Protein AF-A0A2H9QI04-F1 (afdb_monomer)

Nearest PDB structures (foldseek):
  6qpf-assembly3_H  TM=2.480E-01  e=9.002E+00  Influenza A virus (A/duck/Fujian/01/2002(H5N1))

Radius of gyration: 17.77 Å; Cα contacts (8 Å, |Δi|>4): 56; chains: 1; bounding box: 27×26×56 Å

pLDDT: mean 84.8, std 11.34, range [51.91, 95.62]

Structure (mmCIF, N/CA/C/O backbone):
data_AF-A0A2H9QI04-F1
#
_entry.id   AF-A0A2H9QI04-F1
#
loop_
_atom_site.group_PDB
_atom_site.id
_atom_site.type_symbol
_atom_site.label_atom_id
_atom_site.label_alt_id
_atom_site.label_comp_id
_atom_site.label_asym_id
_atom_site.label_entity_id
_atom_site.label_seq_id
_atom_site.pdbx_PDB_ins_code
_atom_site.Cartn_x
_atom_site.Cartn_y
_atom_site.Cartn_z
_atom_site.occupancy
_atom_site.B_iso_or_equiv
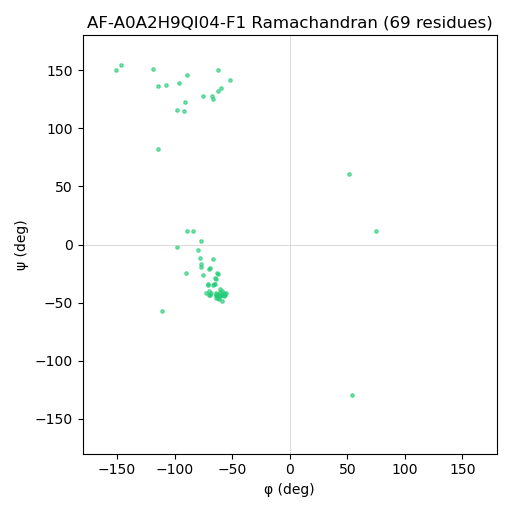_atom_site.auth_seq_id
_atom_site.auth_comp_id
_atom_site.auth_asym_id
_atom_site.auth_atom_id
_atom_site.pdbx_PDB_model_num
ATOM 1 N N . ALA A 1 1 ? -11.164 1.882 -0.226 1.00 59.00 1 ALA A N 1
ATOM 2 C CA . ALA A 1 1 ? -9.785 2.343 -0.505 1.00 59.00 1 ALA A CA 1
ATOM 3 C C . ALA A 1 1 ? -8.914 1.337 -1.285 1.00 59.00 1 ALA A C 1
ATOM 5 O O . ALA A 1 1 ? -8.229 1.746 -2.219 1.00 59.00 1 ALA A O 1
ATOM 6 N N . VAL A 1 2 ? -8.931 0.032 -0.973 1.00 63.00 2 VAL A N 1
ATOM 7 C CA . VAL A 1 2 ? -7.9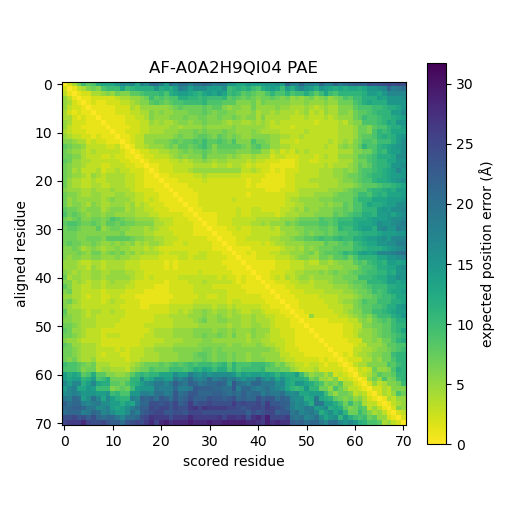96 -0.975 -1.549 1.00 63.00 2 VAL A CA 1
ATOM 8 C C . VAL A 1 2 ? -7.980 -1.077 -3.092 1.00 63.00 2 VAL A C 1
ATOM 10 O O . VAL A 1 2 ? -6.887 -1.109 -3.663 1.00 63.00 2 VAL A O 1
ATOM 13 N N . PRO A 1 3 ? -9.122 -1.063 -3.813 1.00 72.25 3 PRO A N 1
ATOM 14 C CA . PRO A 1 3 ? -9.106 -1.225 -5.272 1.00 72.25 3 PRO A CA 1
ATOM 15 C C . PRO A 1 3 ? -8.437 -0.054 -5.997 1.00 72.25 3 PRO A C 1
ATOM 17 O O . PRO A 1 3 ? -7.769 -0.239 -7.008 1.00 72.25 3 PRO A O 1
ATOM 20 N N . GLN A 1 4 ? -8.601 1.162 -5.473 1.00 78.19 4 GLN A N 1
ATOM 21 C CA . GLN A 1 4 ? -8.057 2.374 -6.086 1.00 78.19 4 GLN A CA 1
ATOM 22 C C . GLN A 1 4 ? -6.528 2.387 -6.012 1.00 78.19 4 GLN A C 1
ATOM 24 O O . GLN A 1 4 ? -5.870 2.695 -7.004 1.00 78.19 4 GLN A O 1
ATOM 29 N N . LEU A 1 5 ? -5.971 1.985 -4.867 1.00 78.25 5 LEU A N 1
ATOM 30 C CA . LEU A 1 5 ? -4.529 1.915 -4.664 1.00 78.25 5 LEU A CA 1
ATOM 31 C C . LEU A 1 5 ? -3.890 0.790 -5.494 1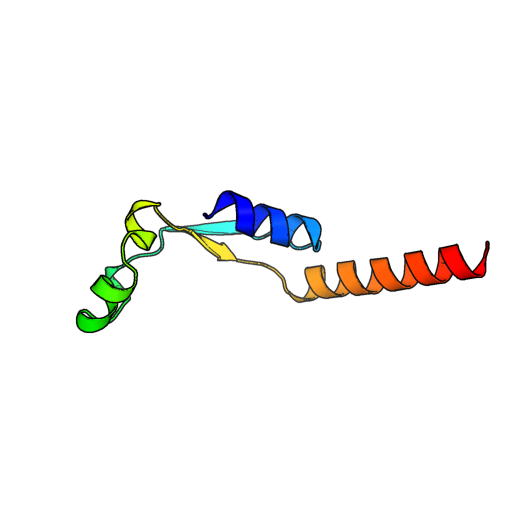.00 78.25 5 LEU A C 1
ATOM 33 O O . LEU A 1 5 ? -2.885 1.019 -6.161 1.00 78.25 5 LEU A O 1
ATOM 37 N N . LEU A 1 6 ? -4.509 -0.395 -5.536 1.00 80.94 6 LEU A N 1
ATOM 38 C CA . LEU A 1 6 ? -4.054 -1.489 -6.402 1.00 80.94 6 LEU A CA 1
ATOM 39 C C . LEU A 1 6 ? -4.049 -1.083 -7.879 1.00 80.94 6 LEU A C 1
ATOM 41 O O . LEU A 1 6 ? -3.085 -1.349 -8.591 1.00 80.94 6 LEU A O 1
ATOM 45 N N . ASN A 1 7 ? -5.094 -0.391 -8.335 1.00 83.62 7 ASN A N 1
ATOM 46 C CA . ASN A 1 7 ? -5.171 0.095 -9.711 1.00 83.62 7 ASN A CA 1
ATOM 47 C C . ASN A 1 7 ? -4.098 1.144 -10.027 1.00 83.62 7 ASN A C 1
ATOM 49 O O . ASN A 1 7 ? -3.614 1.190 -11.157 1.00 83.62 7 ASN A O 1
ATOM 53 N N . ALA A 1 8 ? -3.720 1.975 -9.054 1.00 85.25 8 ALA A N 1
ATOM 54 C CA . ALA A 1 8 ? -2.618 2.915 -9.220 1.00 85.25 8 ALA A CA 1
ATOM 55 C C . ALA A 1 8 ? -1.290 2.172 -9.432 1.00 85.25 8 ALA A C 1
ATOM 57 O O . ALA A 1 8 ? -0.580 2.478 -10.384 1.00 85.25 8 ALA A O 1
ATOM 58 N N . PHE A 1 9 ? -1.002 1.145 -8.628 1.00 86.50 9 PHE A N 1
ATOM 59 C CA . PHE A 1 9 ? 0.201 0.323 -8.794 1.00 86.50 9 PHE A CA 1
ATOM 60 C C . PHE A 1 9 ? 0.236 -0.428 -10.133 1.00 86.50 9 PHE A C 1
ATOM 62 O O . PHE A 1 9 ? 1.257 -0.380 -10.815 1.00 86.50 9 PHE A O 1
ATOM 69 N N . LYS A 1 10 ? -0.894 -1.002 -10.570 1.00 86.25 10 LYS A N 1
ATOM 70 C CA . LYS A 1 10 ? -1.028 -1.643 -11.896 1.00 86.25 10 LYS A CA 1
ATOM 71 C C . LYS A 1 10 ? -0.660 -0.711 -13.045 1.00 86.25 10 LYS A C 1
ATOM 73 O O . LYS A 1 10 ? 0.041 -1.101 -13.971 1.00 86.25 10 LYS A O 1
ATOM 78 N N . ARG A 1 11 ? -1.085 0.552 -12.974 1.00 85.25 11 ARG A N 1
ATOM 79 C CA . ARG A 1 11 ? -0.752 1.565 -13.992 1.00 85.25 11 ARG A CA 1
ATOM 80 C C . ARG A 1 11 ? 0.722 1.969 -13.989 1.00 85.25 11 ARG A C 1
ATOM 82 O O . ARG A 1 11 ? 1.190 2.486 -14.994 1.00 85.25 11 ARG A O 1
ATOM 89 N N . LEU A 1 12 ? 1.433 1.735 -12.888 1.00 84.62 12 LEU A N 1
ATOM 90 C CA . LEU A 1 12 ? 2.879 1.944 -12.769 1.00 84.62 12 LEU A CA 1
ATOM 91 C C . LEU A 1 12 ? 3.683 0.692 -13.167 1.00 84.62 12 LEU A C 1
ATOM 93 O O . LEU A 1 12 ? 4.870 0.618 -12.868 1.00 84.62 12 LEU A O 1
ATOM 97 N N . GLY A 1 13 ? 3.044 -0.308 -13.783 1.00 85.12 13 GLY A N 1
ATOM 98 C CA . GLY A 1 13 ? 3.700 -1.553 -14.192 1.00 85.12 13 GLY A CA 1
ATOM 99 C C . GLY A 1 13 ? 4.009 -2.514 -13.044 1.00 85.12 13 GLY A C 1
ATOM 100 O O . GLY A 1 13 ? 4.726 -3.490 -13.238 1.00 85.12 13 GLY A O 1
ATOM 101 N N . MET A 1 14 ? 3.467 -2.266 -11.849 1.00 88.81 14 MET A N 1
ATOM 102 C CA . MET A 1 14 ? 3.545 -3.201 -10.729 1.00 88.81 14 MET A CA 1
ATOM 103 C C . MET A 1 14 ? 2.274 -4.039 -10.661 1.00 88.81 14 MET A C 1
ATOM 105 O O . MET A 1 14 ? 1.176 -3.502 -10.734 1.00 88.81 14 MET A O 1
ATOM 109 N N . GLU A 1 15 ? 2.395 -5.335 -10.389 1.00 87.44 15 GLU A N 1
ATOM 110 C CA . GLU A 1 15 ? 1.243 -6.213 -10.150 1.00 87.44 15 GLU A CA 1
ATOM 111 C C . GLU A 1 15 ? 1.249 -6.721 -8.699 1.00 87.44 15 GLU A C 1
ATOM 113 O O . GLU A 1 15 ? 1.726 -7.827 -8.436 1.00 87.44 15 GLU A O 1
ATOM 118 N N . PRO A 1 16 ? 0.754 -5.929 -7.719 1.00 88.19 16 PRO A N 1
ATOM 119 C CA . PRO A 1 16 ? 0.684 -6.390 -6.344 1.00 88.19 16 PRO A CA 1
ATOM 120 C C . PRO A 1 16 ? -0.312 -7.544 -6.199 1.00 88.19 16 PRO A C 1
ATOM 122 O O . PRO A 1 16 ? -1.495 -7.409 -6.523 1.00 88.19 16 PRO A O 1
ATOM 125 N N . ALA A 1 17 ? 0.154 -8.662 -5.655 1.00 89.88 17 ALA A N 1
ATOM 126 C CA . ALA A 1 17 ? -0.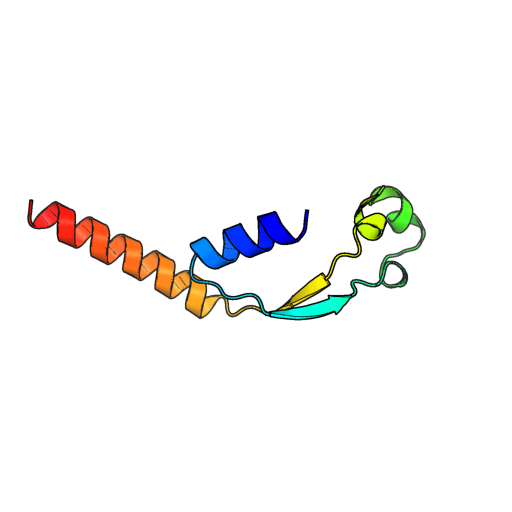644 -9.834 -5.339 1.00 89.88 17 ALA A CA 1
ATOM 127 C C . ALA A 1 17 ? -1.172 -9.743 -3.894 1.00 89.88 17 ALA A C 1
ATOM 129 O O . ALA A 1 17 ? -0.369 -9.630 -2.962 1.00 89.88 17 ALA A O 1
ATOM 130 N N . PRO A 1 18 ? -2.496 -9.794 -3.661 1.00 90.56 18 PRO A N 1
ATOM 131 C CA . PRO A 1 18 ? -3.050 -9.891 -2.313 1.00 90.56 18 PRO A CA 1
ATOM 132 C C . PRO A 1 18 ? -2.602 -11.189 -1.633 1.00 90.56 18 PRO A C 1
ATOM 134 O O . PRO A 1 18 ? -2.714 -12.263 -2.217 1.00 90.56 18 PRO A O 1
ATOM 137 N N . MET A 1 19 ? -2.129 -11.092 -0.392 1.00 93.69 19 MET A N 1
ATOM 138 C CA . MET A 1 19 ? -1.590 -12.225 0.367 1.00 93.69 19 MET A CA 1
ATOM 139 C C . MET A 1 19 ? -2.500 -12.612 1.531 1.00 93.69 19 MET A C 1
ATOM 141 O O . MET A 1 19 ? -2.930 -13.755 1.643 1.00 93.69 19 MET A O 1
ATOM 145 N N . VAL A 1 20 ? -2.785 -11.662 2.423 1.00 95.38 20 VAL A N 1
ATOM 146 C CA . VAL A 1 20 ? -3.498 -11.931 3.679 1.00 95.38 20 VAL A CA 1
ATOM 147 C C . VAL A 1 20 ? -4.280 -10.705 4.129 1.00 95.38 20 VAL A C 1
ATOM 149 O O . VAL A 1 20 ? -3.873 -9.578 3.856 1.00 95.38 20 VAL A O 1
ATOM 152 N N . ALA A 1 21 ? -5.395 -10.910 4.831 1.00 94.75 21 ALA A N 1
ATOM 153 C CA . ALA A 1 21 ? -6.109 -9.818 5.482 1.00 94.75 21 ALA A CA 1
ATOM 154 C C . ALA A 1 21 ? -5.197 -9.119 6.503 1.00 94.75 21 ALA A C 1
ATOM 156 O O . ALA A 1 21 ? -4.498 -9.770 7.286 1.00 94.75 21 ALA A O 1
ATOM 157 N N . ALA A 1 22 ? -5.191 -7.790 6.497 1.00 93.94 22 ALA A N 1
ATOM 158 C CA . ALA A 1 22 ? -4.479 -7.022 7.502 1.00 93.94 22 ALA A CA 1
ATOM 159 C C .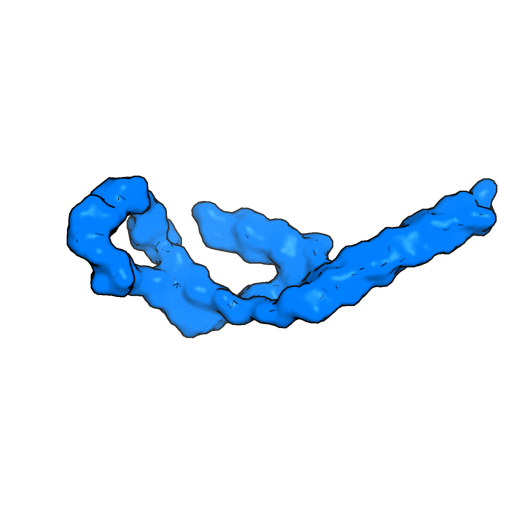 ALA A 1 22 ? -5.169 -7.212 8.860 1.00 93.94 22 ALA A C 1
ATOM 161 O O . ALA A 1 22 ? -6.379 -7.033 8.990 1.00 93.94 22 ALA A O 1
ATOM 162 N N . ASN A 1 23 ? -4.389 -7.596 9.869 1.00 93.94 23 ASN A N 1
ATOM 163 C CA . ASN A 1 23 ? -4.894 -7.885 11.205 1.00 93.94 23 ASN A CA 1
ATOM 164 C C . ASN A 1 23 ? -4.692 -6.663 12.126 1.00 93.94 23 ASN A C 1
ATOM 166 O O . ASN A 1 23 ? -3.531 -6.339 12.404 1.00 93.94 23 ASN A O 1
ATOM 170 N N . PRO A 1 24 ? -5.768 -6.021 12.630 1.00 93.56 24 PRO A N 1
ATOM 171 C CA . PRO A 1 24 ? -5.666 -4.865 13.525 1.00 93.56 24 PRO A CA 1
ATOM 172 C C . PRO A 1 24 ? -4.963 -5.194 14.844 1.00 93.56 24 PRO A C 1
ATOM 174 O O . PRO A 1 24 ? -4.320 -4.326 15.428 1.00 93.56 24 PRO A O 1
ATOM 177 N N . GLU A 1 25 ? -4.984 -6.459 15.273 1.00 94.81 25 GLU A N 1
ATOM 178 C CA . GLU A 1 25 ? -4.305 -6.906 16.491 1.00 94.81 25 GLU A CA 1
ATOM 179 C C . GLU A 1 25 ? -2.774 -6.825 16.395 1.00 94.81 25 GLU A C 1
ATOM 181 O O . GLU A 1 25 ? -2.085 -6.924 17.406 1.00 94.81 25 GLU A O 1
ATOM 186 N N . ARG A 1 26 ? -2.222 -6.618 15.189 1.00 94.06 26 ARG A N 1
ATOM 187 C CA . ARG A 1 26 ? -0.784 -6.384 14.986 1.00 94.06 26 ARG A CA 1
ATOM 188 C C . ARG A 1 26 ? -0.349 -4.960 15.333 1.00 94.06 26 ARG A C 1
ATOM 190 O O . ARG A 1 26 ? 0.853 -4.706 15.374 1.00 94.06 26 ARG A O 1
ATOM 197 N N . LEU A 1 27 ? -1.293 -4.044 15.547 1.00 93.44 27 LEU A N 1
ATOM 198 C CA . LEU A 1 27 ? -1.011 -2.693 16.020 1.00 93.44 27 LEU A CA 1
ATOM 199 C C . LEU A 1 27 ? -1.006 -2.647 17.557 1.00 93.44 27 LEU A C 1
ATOM 201 O O . LEU A 1 27 ? -1.832 -3.327 18.182 1.00 93.44 27 LEU A O 1
ATOM 205 N N . PRO A 1 28 ? -0.144 -1.805 18.163 1.00 95.62 28 PRO A N 1
ATOM 206 C CA . PRO A 1 28 ? -0.267 -1.440 19.572 1.00 95.62 28 PRO A CA 1
ATOM 207 C C . PRO A 1 28 ? -1.683 -0.945 19.890 1.00 95.62 28 PRO A C 1
ATOM 209 O O . PRO A 1 28 ? -2.306 -0.272 19.067 1.00 95.62 28 PRO A O 1
ATOM 212 N N . GLU A 1 29 ? -2.210 -1.304 21.060 1.00 92.50 29 GLU A N 1
ATOM 213 C CA . GLU A 1 29 ? -3.618 -1.069 21.408 1.00 92.50 29 GLU A CA 1
ATOM 214 C C . GLU A 1 29 ? -3.997 0.419 21.407 1.00 92.50 29 GLU A C 1
ATOM 216 O O . GLU A 1 29 ? -5.046 0.787 20.877 1.00 92.50 29 GLU A O 1
ATOM 221 N N . ASP A 1 30 ? -3.094 1.283 21.875 1.00 93.31 30 ASP A N 1
ATOM 222 C CA . ASP A 1 30 ? -3.224 2.745 21.854 1.00 93.31 30 ASP A CA 1
ATOM 223 C C . ASP A 1 30 ? -3.297 3.329 20.433 1.00 93.31 30 ASP A C 1
ATOM 225 O O . ASP A 1 30 ? -3.863 4.400 20.223 1.00 93.31 30 ASP A O 1
ATOM 229 N N . GLN A 1 31 ? -2.762 2.615 19.440 1.00 93.38 31 GLN A N 1
ATOM 230 C CA . GLN A 1 31 ? -2.723 3.059 18.050 1.00 93.38 31 GLN A CA 1
ATOM 231 C C . GLN A 1 31 ? -3.955 2.621 17.260 1.00 93.38 31 GLN A C 1
ATOM 233 O O . GLN A 1 31 ? -4.295 3.269 16.275 1.00 93.38 31 GLN A O 1
ATOM 238 N N . ARG A 1 32 ? -4.657 1.552 17.661 1.00 91.75 32 ARG A N 1
ATOM 239 C CA . ARG A 1 32 ? -5.774 0.983 16.878 1.00 91.75 32 ARG A CA 1
ATOM 240 C C . ARG A 1 32 ? -6.877 2.004 16.603 1.00 91.75 32 ARG A C 1
ATOM 242 O O . ARG A 1 32 ? -7.352 2.096 15.475 1.00 91.75 32 ARG A O 1
ATOM 249 N N . ALA A 1 33 ? -7.229 2.812 17.603 1.00 89.69 33 ALA A N 1
ATOM 250 C CA . ALA A 1 33 ? -8.264 3.838 17.475 1.00 89.69 33 ALA A CA 1
ATOM 251 C C . ALA A 1 33 ? -7.895 4.957 16.480 1.00 89.69 33 ALA A C 1
ATOM 253 O O . ALA A 1 33 ? -8.779 5.529 15.845 1.00 89.69 33 ALA A O 1
ATOM 254 N N . LEU A 1 34 ? -6.600 5.247 16.294 1.00 94.56 34 LEU A N 1
ATOM 255 C CA . LEU A 1 34 ? -6.131 6.302 15.384 1.00 94.56 34 LEU A CA 1
ATOM 256 C C . LEU A 1 34 ? -6.343 5.957 13.908 1.00 94.56 34 LEU A C 1
ATOM 258 O O . LEU A 1 34 ? -6.387 6.848 13.064 1.00 94.56 34 LEU A O 1
ATOM 262 N N . TRP A 1 35 ? -6.497 4.672 13.594 1.00 92.19 35 TRP A N 1
ATOM 263 C CA . TRP A 1 35 ? -6.764 4.209 12.235 1.00 92.19 35 TRP A CA 1
ATOM 264 C C . TRP A 1 35 ? -8.240 4.371 11.835 1.00 92.19 35 TRP A C 1
ATOM 266 O O . TRP A 1 35 ? -8.581 4.141 10.674 1.00 92.19 35 TRP A O 1
ATOM 276 N N . GLY A 1 36 ? -9.113 4.797 12.758 1.00 91.19 36 GLY A N 1
ATOM 277 C CA . GLY A 1 36 ? -10.525 5.065 12.486 1.00 91.19 36 GLY A CA 1
ATOM 278 C C . GLY A 1 36 ? -11.224 3.865 11.844 1.00 91.19 36 GLY A C 1
ATOM 279 O O . GLY A 1 36 ? -11.084 2.736 12.305 1.00 91.19 36 GLY A O 1
ATOM 280 N N . SER A 1 37 ? -11.932 4.103 10.738 1.00 91.06 37 SER A N 1
ATOM 281 C CA . SER A 1 37 ? -12.656 3.070 9.984 1.00 91.06 37 SER A CA 1
ATOM 282 C C . SER A 1 37 ? -11.789 2.289 8.986 1.00 91.06 37 SER A C 1
ATOM 284 O O . SER A 1 37 ? -12.317 1.578 8.133 1.00 91.06 37 SER A O 1
ATOM 286 N N . TYR A 1 38 ? -10.457 2.418 9.028 1.00 90.69 38 TYR A N 1
ATOM 287 C CA . TYR A 1 38 ? -9.575 1.771 8.049 1.00 90.69 38 TYR A CA 1
ATOM 288 C C . TYR A 1 38 ? -9.749 0.246 8.009 1.00 90.69 38 TYR A C 1
ATOM 290 O O . TYR A 1 38 ? -9.821 -0.343 6.930 1.00 90.69 38 TYR A O 1
ATOM 298 N N . TYR A 1 39 ? -9.845 -0.402 9.175 1.00 91.94 39 TYR A N 1
ATOM 299 C CA . TYR A 1 39 ? -10.016 -1.856 9.255 1.00 91.94 39 TYR A CA 1
ATOM 300 C C . TYR A 1 39 ? -11.448 -2.324 8.953 1.00 91.94 39 TYR A C 1
ATOM 302 O O . TYR A 1 39 ? -11.625 -3.489 8.590 1.00 91.94 39 TYR A O 1
ATOM 310 N N . ASP A 1 40 ? -12.444 -1.430 8.989 1.00 92.19 40 ASP A N 1
ATOM 311 C CA . ASP A 1 40 ? -13.822 -1.744 8.582 1.00 92.19 40 ASP A CA 1
ATOM 312 C C . ASP A 1 40 ? -13.891 -2.096 7.087 1.00 92.19 40 ASP A C 1
ATOM 314 O O . ASP A 1 40 ? -14.699 -2.927 6.665 1.00 92.19 40 ASP A O 1
ATOM 318 N N . GLU A 1 41 ? -12.986 -1.528 6.280 1.00 90.56 41 GLU A N 1
ATOM 319 C CA . GLU A 1 41 ? -12.871 -1.808 4.846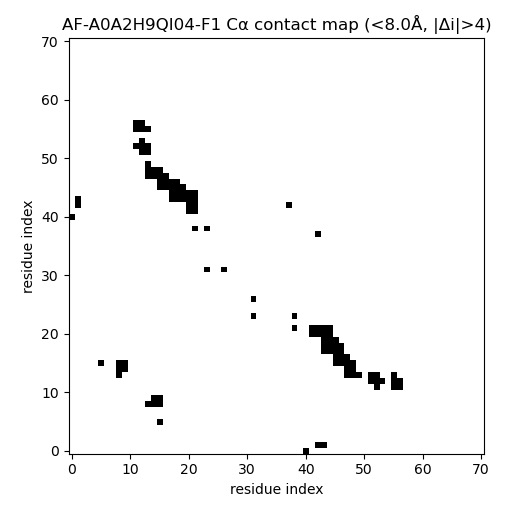 1.00 90.56 41 GLU A CA 1
ATOM 320 C C . GLU A 1 41 ? -12.176 -3.141 4.515 1.00 90.56 41 GLU A C 1
ATOM 322 O O . GLU A 1 41 ? -11.980 -3.450 3.338 1.00 90.56 41 GLU A O 1
ATOM 327 N N . ARG A 1 42 ? -11.805 -3.943 5.524 1.00 91.12 42 ARG A N 1
ATOM 328 C CA . ARG A 1 42 ? -11.112 -5.237 5.365 1.00 91.12 42 ARG A CA 1
ATOM 329 C C . ARG A 1 42 ? -9.859 -5.131 4.474 1.00 91.12 42 ARG A C 1
ATOM 331 O O . ARG A 1 42 ? -9.789 -5.768 3.418 1.00 91.12 42 ARG A O 1
ATOM 338 N N . PRO A 1 43 ? -8.865 -4.316 4.872 1.00 92.50 43 PRO A N 1
ATOM 339 C CA . PRO A 1 43 ? -7.660 -4.112 4.082 1.00 92.50 43 PRO A CA 1
ATOM 340 C C . PRO A 1 43 ? -6.858 -5.409 3.912 1.00 92.50 43 PRO A C 1
ATOM 342 O O . PRO A 1 43 ? -6.861 -6.284 4.777 1.00 92.50 43 PRO A O 1
ATOM 345 N N . MET A 1 44 ? -6.141 -5.517 2.793 1.00 93.00 44 MET A N 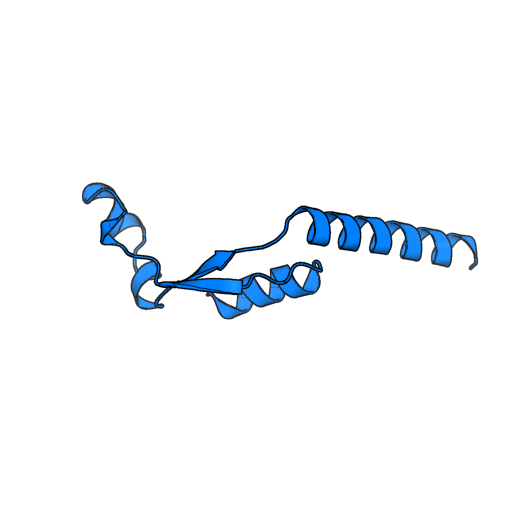1
ATOM 346 C CA . MET A 1 44 ? -5.302 -6.670 2.453 1.00 93.00 44 MET A CA 1
ATOM 347 C C . MET A 1 44 ? -3.828 -6.268 2.423 1.00 93.00 44 MET A C 1
ATOM 349 O O . MET A 1 44 ? -3.462 -5.254 1.829 1.00 93.00 44 MET A O 1
ATOM 353 N N . VAL A 1 45 ? -2.971 -7.102 3.004 1.00 92.19 45 VAL A N 1
ATOM 354 C CA . VAL A 1 45 ? -1.523 -7.059 2.791 1.00 92.19 45 VAL A CA 1
ATOM 355 C C . VAL A 1 45 ? -1.238 -7.643 1.414 1.00 92.19 45 VAL A C 1
ATOM 357 O O . VAL A 1 45 ? -1.685 -8.749 1.104 1.00 92.19 45 VAL A O 1
ATOM 360 N N . CYS A 1 46 ? -0.497 -6.903 0.596 1.00 91.38 46 CYS A N 1
ATOM 361 C CA . CYS A 1 46 ? -0.141 -7.292 -0.764 1.00 91.38 46 CYS A CA 1
ATOM 362 C C . CYS A 1 46 ? 1.383 -7.400 -0.905 1.00 91.38 46 CYS A C 1
ATOM 364 O O . CYS A 1 46 ? 2.122 -6.700 -0.214 1.00 91.38 46 CYS A O 1
ATOM 366 N N . LEU A 1 47 ? 1.839 -8.261 -1.810 1.00 92.38 47 LEU A N 1
ATOM 367 C CA . LEU A 1 47 ? 3.236 -8.418 -2.211 1.00 92.38 47 LEU A CA 1
ATOM 368 C C . LEU A 1 47 ? 3.415 -7.843 -3.616 1.00 92.38 47 LEU A C 1
ATOM 370 O O . LEU A 1 47 ? 2.586 -8.115 -4.474 1.00 92.38 47 LEU A O 1
ATOM 374 N N . GLY A 1 48 ? 4.489 -7.105 -3.879 1.00 89.94 48 GLY A N 1
ATOM 375 C CA . GLY A 1 48 ? 4.809 -6.615 -5.220 1.00 89.94 48 GLY A CA 1
ATOM 376 C C . GLY A 1 48 ? 6.314 -6.549 -5.450 1.00 89.94 48 GLY A C 1
ATOM 377 O O . GLY A 1 48 ? 7.079 -6.421 -4.494 1.00 89.94 48 GLY A O 1
ATOM 378 N N . ASP A 1 49 ? 6.720 -6.640 -6.716 1.00 90.88 49 ASP A N 1
ATOM 379 C CA . ASP A 1 49 ? 8.109 -6.468 -7.140 1.00 90.88 49 ASP A CA 1
ATOM 380 C C . ASP A 1 49 ? 8.368 -5.003 -7.520 1.00 90.88 49 ASP A C 1
ATOM 382 O O . ASP A 1 49 ? 7.798 -4.472 -8.476 1.00 90.88 49 ASP A O 1
ATOM 386 N N . ILE A 1 50 ? 9.233 -4.348 -6.747 1.00 90.38 50 ILE A N 1
ATOM 387 C CA . ILE A 1 50 ? 9.607 -2.947 -6.958 1.00 90.38 50 ILE A CA 1
ATOM 388 C C . ILE A 1 50 ? 10.482 -2.794 -8.207 1.00 90.38 50 ILE A C 1
ATOM 390 O O . ILE A 1 50 ? 10.356 -1.789 -8.906 1.00 90.38 50 ILE A O 1
ATOM 394 N N . ALA A 1 51 ? 11.348 -3.769 -8.506 1.00 90.81 51 ALA A N 1
ATOM 395 C CA . ALA A 1 51 ? 12.240 -3.700 -9.660 1.00 90.81 51 ALA A CA 1
ATOM 396 C C . ALA A 1 51 ? 11.432 -3.698 -10.962 1.00 90.81 51 ALA A C 1
ATOM 398 O O . ALA A 1 51 ? 11.655 -2.843 -11.814 1.00 90.81 51 ALA A O 1
ATOM 399 N N . ALA A 1 52 ? 10.413 -4.558 -11.050 1.00 87.75 52 ALA A N 1
ATOM 400 C CA . ALA A 1 52 ? 9.488 -4.589 -12.181 1.00 87.75 52 ALA A CA 1
ATOM 401 C C . ALA A 1 52 ? 8.784 -3.236 -12.407 1.00 87.75 52 ALA A C 1
ATOM 403 O O . ALA A 1 52 ? 8.713 -2.746 -13.535 1.00 87.75 52 ALA A O 1
ATOM 404 N N . GLY A 1 53 ? 8.313 -2.591 -11.333 1.00 89.56 53 GLY A N 1
ATOM 405 C CA . GLY A 1 53 ? 7.711 -1.257 -11.416 1.00 89.56 53 GLY A CA 1
ATOM 406 C C . GLY A 1 53 ? 8.693 -0.180 -11.876 1.00 89.56 53 GLY A C 1
ATOM 407 O O . GLY A 1 53 ? 8.366 0.654 -12.719 1.00 89.56 53 GLY A O 1
ATOM 408 N N . PHE A 1 54 ? 9.914 -0.200 -11.341 1.00 90.19 54 PHE A N 1
ATOM 409 C CA . PHE A 1 54 ? 10.963 0.733 -11.741 1.00 90.19 54 PHE A CA 1
ATOM 410 C C . PHE A 1 54 ? 11.338 0.574 -13.217 1.00 90.19 54 PHE A C 1
ATOM 412 O O . PHE A 1 54 ? 11.413 1.570 -13.936 1.00 90.19 54 PHE A O 1
ATOM 419 N N . ASP A 1 55 ? 11.529 -0.663 -13.676 1.00 90.81 55 ASP A N 1
ATOM 420 C CA . ASP A 1 55 ? 11.841 -0.963 -15.071 1.00 90.81 55 ASP A CA 1
ATOM 421 C C . ASP A 1 55 ? 10.716 -0.480 -15.995 1.00 90.81 55 ASP A C 1
ATOM 423 O O . ASP A 1 55 ? 10.990 0.218 -16.969 1.00 90.81 55 ASP A O 1
ATOM 427 N N . SER A 1 56 ? 9.449 -0.720 -15.633 1.00 87.81 56 SER A N 1
ATOM 428 C CA . SER A 1 56 ? 8.303 -0.213 -16.397 1.00 87.81 56 SER A CA 1
ATOM 429 C C . SER A 1 56 ? 8.292 1.313 -16.519 1.00 87.81 56 SER A C 1
ATOM 431 O O . SER A 1 56 ? 7.933 1.838 -17.575 1.00 87.81 56 SER A O 1
ATOM 433 N N . LEU A 1 57 ? 8.649 2.039 -15.456 1.00 87.44 57 LEU A N 1
ATOM 434 C CA . LEU A 1 57 ? 8.693 3.503 -15.472 1.00 87.44 57 LEU A CA 1
ATOM 435 C C . LEU A 1 57 ? 9.878 4.034 -16.281 1.00 87.44 57 LEU A C 1
ATOM 437 O O . LEU A 1 57 ? 9.720 4.976 -17.057 1.00 87.44 57 LEU A O 1
ATOM 441 N N . ARG A 1 58 ? 11.051 3.415 -16.132 1.00 87.88 58 ARG A N 1
ATOM 442 C CA . ARG A 1 58 ? 12.250 3.751 -16.906 1.00 87.88 58 ARG A CA 1
ATOM 443 C C . ARG A 1 58 ? 12.024 3.526 -18.400 1.00 87.88 58 ARG A C 1
ATOM 445 O O . ARG A 1 58 ? 12.383 4.372 -19.214 1.00 87.88 58 ARG A O 1
ATOM 452 N N . ASP A 1 59 ? 11.418 2.403 -18.765 1.00 86.38 59 ASP A N 1
ATOM 453 C CA . ASP A 1 59 ? 11.186 2.048 -20.163 1.00 86.38 59 ASP A CA 1
ATOM 454 C C . ASP A 1 59 ? 10.105 2.934 -20.795 1.00 86.38 59 ASP A C 1
ATOM 456 O O . ASP A 1 59 ? 10.229 3.309 -21.964 1.00 86.38 59 ASP A O 1
ATOM 460 N N . PHE A 1 60 ? 9.092 3.349 -20.023 1.00 82.69 60 PHE A N 1
ATOM 461 C CA . PHE A 1 60 ? 8.137 4.371 -20.453 1.00 82.69 60 PHE A CA 1
ATOM 462 C C . PHE A 1 60 ? 8.836 5.696 -20.794 1.00 82.69 60 PHE A C 1
ATOM 464 O O . PHE A 1 60 ? 8.597 6.244 -21.871 1.00 82.69 60 PHE A O 1
ATOM 471 N N . ASP A 1 61 ? 9.724 6.183 -19.922 1.00 78.31 61 ASP A N 1
ATOM 472 C CA . ASP A 1 61 ? 10.479 7.422 -20.152 1.00 78.31 61 ASP A CA 1
ATOM 473 C C . ASP A 1 61 ? 11.369 7.322 -21.402 1.00 78.31 61 ASP A C 1
ATOM 475 O O . ASP A 1 61 ? 11.306 8.172 -22.291 1.00 78.31 61 ASP A O 1
ATOM 479 N N . ASN A 1 62 ? 12.107 6.217 -21.543 1.00 75.25 62 ASN A N 1
ATOM 480 C CA . ASN A 1 62 ? 12.947 5.954 -22.714 1.00 75.25 62 ASN A CA 1
ATOM 481 C C . ASN A 1 62 ? 12.138 5.892 -24.018 1.00 75.25 62 ASN A C 1
ATOM 483 O O . ASN A 1 62 ? 12.564 6.423 -25.046 1.00 75.25 62 ASN A O 1
ATOM 487 N N . THR A 1 63 ? 10.959 5.266 -23.985 1.00 75.06 63 THR A N 1
ATOM 488 C CA . THR A 1 63 ? 10.077 5.152 -25.155 1.00 75.06 63 THR A CA 1
ATOM 489 C C . THR A 1 63 ? 9.473 6.507 -25.523 1.00 75.06 63 THR A C 1
ATOM 491 O O . THR A 1 63 ? 9.400 6.850 -26.703 1.00 75.06 63 THR A O 1
ATOM 494 N N . TRP A 1 64 ? 9.077 7.312 -24.533 1.00 63.03 64 TRP A N 1
ATOM 495 C CA . TRP A 1 64 ? 8.509 8.642 -24.757 1.00 63.03 64 TRP A CA 1
ATOM 496 C C . TRP A 1 64 ? 9.554 9.649 -25.259 1.00 63.03 64 TRP A C 1
ATOM 498 O O . TRP A 1 64 ? 9.291 10.376 -26.219 1.00 63.03 64 TRP A O 1
ATOM 508 N N . LEU A 1 65 ? 10.760 9.657 -24.683 1.00 62.09 65 LEU A N 1
ATOM 509 C CA . LEU A 1 65 ? 11.881 10.472 -25.164 1.00 62.09 65 LEU A CA 1
ATOM 510 C C . LEU A 1 65 ? 12.329 10.044 -26.567 1.00 62.09 65 LEU A C 1
ATOM 512 O O . LEU A 1 65 ? 12.554 10.899 -27.424 1.00 62.09 65 LEU A O 1
ATOM 516 N N . GLY A 1 66 ? 12.395 8.735 -26.831 1.00 60.44 66 GLY A N 1
ATOM 517 C CA . GLY A 1 66 ? 12.721 8.192 -28.150 1.00 60.44 66 GLY A CA 1
ATOM 518 C C . GLY A 1 66 ? 11.692 8.565 -29.220 1.00 60.44 66 GLY A C 1
ATOM 519 O O . GLY A 1 66 ? 12.065 9.012 -30.302 1.00 60.44 66 GLY A O 1
ATOM 520 N N . ALA A 1 67 ? 10.395 8.465 -28.911 1.00 63.72 67 ALA A N 1
ATOM 521 C CA . ALA A 1 67 ? 9.321 8.870 -29.819 1.00 63.72 67 ALA A CA 1
ATOM 522 C C . ALA A 1 67 ? 9.313 10.385 -30.090 1.00 63.72 67 ALA A C 1
ATOM 524 O O . ALA A 1 67 ? 9.010 10.807 -31.202 1.00 63.72 67 ALA A O 1
ATOM 525 N N . LYS A 1 68 ? 9.682 11.205 -29.098 1.00 59.78 68 LYS A N 1
ATOM 526 C CA . LYS A 1 68 ? 9.777 12.665 -29.236 1.00 59.78 68 LYS A CA 1
ATOM 527 C C . LYS A 1 68 ? 11.017 13.120 -30.012 1.00 59.78 68 LYS A C 1
ATOM 529 O O . LYS A 1 68 ? 10.989 14.191 -30.597 1.00 59.78 68 LYS A O 1
ATOM 534 N N . ALA A 1 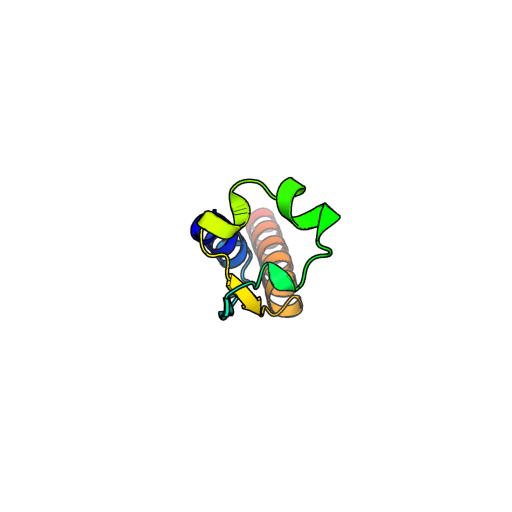69 ? 12.091 12.332 -30.020 1.00 58.78 69 ALA A N 1
ATOM 535 C CA . ALA A 1 69 ? 13.294 12.619 -30.803 1.00 58.78 69 ALA A CA 1
ATOM 536 C C . ALA A 1 69 ? 13.140 12.291 -32.303 1.00 58.78 69 ALA A C 1
ATOM 538 O O . ALA A 1 69 ? 13.924 12.778 -33.115 1.00 58.78 69 ALA A O 1
ATOM 539 N N . LEU A 1 70 ? 12.158 11.456 -32.663 1.00 56.16 70 LEU A N 1
ATOM 540 C CA . LEU A 1 70 ? 11.856 11.048 -34.042 1.00 56.16 70 LEU A CA 1
ATOM 541 C C . LEU A 1 70 ? 10.701 11.842 -34.688 1.00 56.16 70 LEU A C 1
ATOM 543 O O . LEU A 1 70 ? 10.380 11.584 -35.848 1.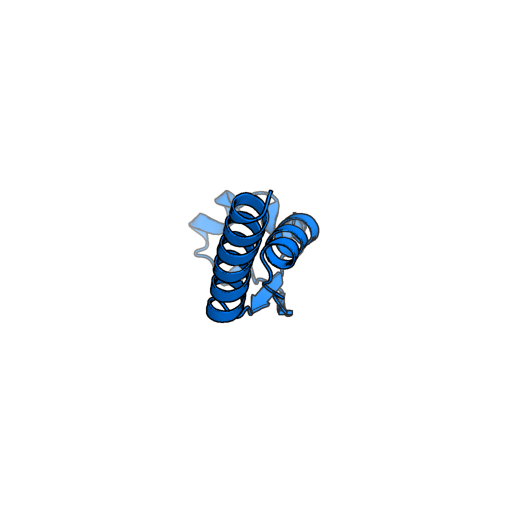00 56.16 70 LEU A O 1
ATOM 547 N N . ALA A 1 71 ? 10.079 12.767 -33.950 1.00 51.91 71 ALA A N 1
ATOM 548 C CA . ALA A 1 71 ? 8.998 13.651 -34.399 1.00 51.91 71 ALA A CA 1
ATOM 549 C C . ALA A 1 71 ? 9.507 15.086 -34.590 1.00 51.91 71 ALA A C 1
ATOM 551 O O . ALA A 1 71 ? 9.023 15.749 -35.534 1.00 51.91 71 ALA A O 1
#

Solvent-accessible surface area (backbone atoms only — not comparable to full-atom values): 4266 Å² total; per-residue (Å²): 116,68,70,63,55,54,52,52,40,45,74,45,50,21,73,65,43,79,73,46,75,60,61,71,82,78,45,60,77,88,52,50,69,78,53,63,69,54,68,78,70,64,42,65,41,60,48,66,57,65,66,54,20,50,50,43,50,53,50,49,51,52,50,52,54,53,56,60,75,76,107

Sequence (71 aa):
AVPQLLNAFKRLGMEPAPMVAANPERLPEDQRALWGSYYDERPMVCLGDIAAGFDSLRDFDNTWLGAKALA

Secondary structure (DSSP, 8-state):
-HHHHHHHHHHTT--PEEEEE--GGGS-HHHHGGGTTTGGG--EEEE--HHHHHHHHHHHHHHHHHHHH--

Foldseek 3Di:
DAVVVQVVCVVLQKHWAFDAFDDLVPDDPVCSVVCPCVCVVRDTDTDIDPVRSVVSNVVVVVVVVVVVVVD

Mean predicted aligned error: 6.94 Å